Protein AF-A0A6C9EI45-F1 (afdb_monomer_lite)

Foldseek 3Di:
DDDDDDDDPDPDPPDPFDQDDPPPPDQLEPCLVVVHQDADPVRDAFEAEDEQQQDALDRDPVLLVVLLSCSRRRSHLEYEYPANNHQLVPPQLVQQFDPDPPPPDDGPVVSVVSLVVSVCSSCCSNCVSVVVSSRHYDYDYDPRNCRSNDDPVD

Sequence (154 aa):
MTETQRTPEGMSSKPRIKPADAEDGRPVSISARLGRLQFHYSGKFRVLQIADIQDGPKVSKDTITLIEASLDATRPDLVIFSGNQIAGYDPAFADSFRKRRWCDEPIAESALNHTRALVRKAIGQFTEPLAARGIPWAVTYGNHDFQCGLSNAE

Structure (mmCIF, N/CA/C/O backbone):
data_AF-A0A6C9EI45-F1
#
_entry.id   AF-A0A6C9EI45-F1
#
loop_
_atom_site.group_PDB
_atom_site.id
_atom_site.type_symbol
_atom_site.label_atom_id
_atom_site.label_alt_id
_atom_site.label_comp_id
_atom_site.label_asym_id
_atom_site.label_entity_id
_atom_site.label_seq_id
_atom_site.pdbx_PDB_ins_code
_atom_site.Cartn_x
_atom_site.Cartn_y
_atom_site.Cartn_z
_atom_site.occupancy
_atom_site.B_iso_or_equiv
_atom_site.auth_seq_id
_atom_site.auth_comp_id
_atom_site.auth_asym_id
_atom_site.auth_atom_id
_atom_site.pdbx_PDB_model_num
ATOM 1 N N . MET A 1 1 ? 5.299 46.631 26.423 1.00 37.69 1 MET A N 1
ATOM 2 C CA . MET A 1 1 ? 4.708 45.641 27.344 1.00 37.69 1 MET A CA 1
ATOM 3 C C . MET A 1 1 ? 4.103 44.543 26.497 1.00 37.69 1 MET A C 1
ATOM 5 O O . MET A 1 1 ? 3.067 44.758 25.889 1.00 37.69 1 MET A O 1
ATOM 9 N N . THR A 1 2 ? 4.819 43.436 26.347 1.00 37.25 2 THR A N 1
ATOM 10 C CA . THR A 1 2 ? 4.359 42.237 25.644 1.00 37.25 2 THR A CA 1
ATOM 11 C C . THR A 1 2 ? 3.801 41.281 26.687 1.00 37.25 2 THR A C 1
ATOM 13 O O . THR A 1 2 ? 4.526 40.810 27.559 1.00 37.25 2 THR A O 1
ATOM 16 N N . GLU A 1 3 ? 2.493 41.068 26.638 1.00 40.56 3 GLU A N 1
ATOM 17 C CA . GLU A 1 3 ? 1.776 40.168 27.530 1.00 40.56 3 GLU A CA 1
ATOM 18 C C . GLU A 1 3 ? 2.025 38.725 27.076 1.00 40.56 3 GLU A C 1
ATOM 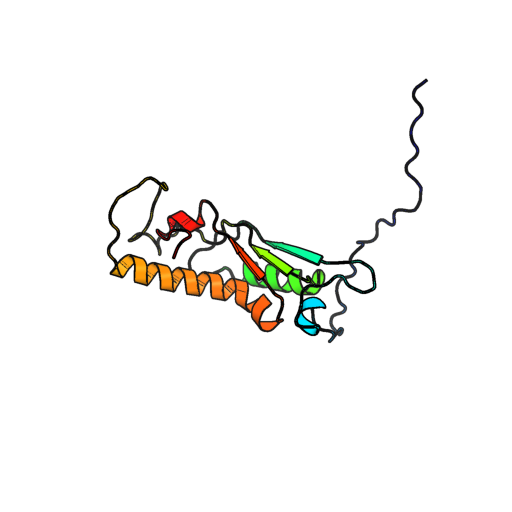20 O O . GLU A 1 3 ? 1.638 38.306 25.985 1.00 40.56 3 GLU A O 1
ATOM 25 N N . THR A 1 4 ? 2.758 37.976 27.893 1.00 44.00 4 THR A N 1
ATOM 26 C CA . THR A 1 4 ? 2.988 36.543 27.735 1.00 44.00 4 THR A CA 1
ATOM 27 C C . THR A 1 4 ? 1.665 35.811 27.938 1.00 44.00 4 THR A C 1
ATOM 29 O O . THR A 1 4 ? 1.179 35.690 29.062 1.00 44.00 4 THR A O 1
ATOM 32 N N . GLN A 1 5 ? 1.075 35.297 26.856 1.00 45.81 5 GLN A N 1
ATOM 33 C CA . GLN A 1 5 ? -0.044 34.363 26.959 1.00 45.81 5 GLN A CA 1
ATOM 34 C C . GLN A 1 5 ? 0.436 33.103 27.689 1.00 45.81 5 GLN A C 1
ATOM 36 O O . GLN A 1 5 ? 1.227 32.319 27.168 1.00 45.81 5 GLN A O 1
ATOM 41 N N . ARG A 1 6 ? -0.022 32.940 28.934 1.00 44.28 6 ARG A N 1
ATOM 42 C CA . ARG A 1 6 ? 0.155 31.718 29.718 1.00 44.28 6 ARG A CA 1
ATOM 43 C C . ARG A 1 6 ? -0.601 30.579 29.041 1.00 44.28 6 ARG A C 1
ATOM 45 O O . ARG A 1 6 ? -1.818 30.640 28.884 1.00 44.28 6 ARG A O 1
ATOM 52 N N . THR A 1 7 ? 0.122 29.524 28.690 1.00 46.53 7 THR A N 1
ATOM 53 C CA . THR A 1 7 ? -0.448 28.219 28.352 1.00 46.53 7 THR A CA 1
ATOM 54 C C . THR A 1 7 ? -1.287 27.722 29.540 1.00 46.53 7 THR A C 1
ATOM 56 O O . THR A 1 7 ? -0.783 27.761 30.664 1.00 46.53 7 THR A O 1
ATOM 59 N N . PRO A 1 8 ? -2.537 27.258 29.355 1.00 43.16 8 PRO A N 1
ATOM 60 C CA . PRO A 1 8 ? -3.328 26.736 30.463 1.00 43.16 8 PRO A CA 1
ATOM 61 C C . PRO A 1 8 ? -2.679 25.469 31.035 1.00 43.16 8 PRO A C 1
ATOM 63 O O . PRO A 1 8 ? -2.399 24.516 30.303 1.00 43.16 8 PRO A O 1
ATOM 66 N N . GLU A 1 9 ? -2.452 25.451 32.348 1.00 43.06 9 GLU A N 1
ATOM 67 C CA . GLU A 1 9 ? -2.029 24.258 33.079 1.00 43.06 9 GLU A CA 1
ATOM 68 C C . GLU A 1 9 ? -3.139 23.198 33.014 1.00 43.06 9 GLU A C 1
ATOM 70 O O . GLU A 1 9 ? -4.286 23.458 33.375 1.00 43.06 9 GLU A O 1
ATOM 75 N N . GLY A 1 10 ? -2.814 22.000 32.516 1.00 46.06 10 GLY A N 1
ATOM 76 C CA . GLY A 1 10 ? -3.770 20.886 32.437 1.00 46.06 10 GLY A CA 1
ATOM 77 C C . GLY A 1 10 ? -3.663 19.985 31.206 1.00 46.06 10 GLY A C 1
ATOM 78 O O . GLY A 1 10 ? -4.375 18.983 31.123 1.00 46.06 10 GLY A O 1
ATOM 79 N N . MET A 1 11 ? -2.770 20.265 30.252 1.00 45.97 11 MET A N 1
ATOM 80 C CA . MET A 1 11 ? -2.497 19.314 29.169 1.00 45.97 11 MET A CA 1
ATOM 81 C C . MET A 1 11 ? -1.642 18.159 29.694 1.00 45.97 11 MET A C 1
ATOM 83 O O . MET A 1 11 ? -0.418 18.225 29.734 1.00 45.97 11 MET A O 1
ATOM 87 N N . SER A 1 12 ? -2.322 17.099 30.133 1.00 48.47 12 SER A N 1
ATOM 88 C CA . SER A 1 12 ? -1.706 15.830 30.511 1.00 48.47 12 SER A CA 1
ATOM 89 C C . SER A 1 12 ? -0.707 15.382 29.439 1.00 48.47 12 SER A C 1
ATOM 91 O O . SER A 1 12 ? -1.084 15.160 28.292 1.00 48.47 12 SER A O 1
ATOM 93 N N . SER A 1 13 ? 0.554 15.202 29.837 1.00 50.53 13 SER A N 1
ATOM 94 C CA . SER A 1 13 ? 1.632 14.609 29.031 1.00 50.53 13 SER A CA 1
ATOM 95 C C . SER A 1 13 ? 1.450 13.107 28.786 1.00 50.53 13 SER A C 1
ATOM 97 O O . SER A 1 13 ? 2.320 12.455 28.210 1.00 50.53 13 SER A O 1
ATOM 99 N N . LYS A 1 14 ? 0.329 12.525 29.233 1.00 45.03 14 LYS A N 1
ATOM 100 C CA . LYS A 1 14 ? 0.014 11.127 28.963 1.00 45.03 14 LYS A CA 1
ATOM 101 C C . LYS A 1 14 ? -0.334 10.983 27.482 1.00 45.03 14 LYS A C 1
ATOM 103 O O . LYS A 1 14 ? -1.106 11.802 26.974 1.00 45.03 14 LYS A O 1
ATOM 108 N N . PRO A 1 15 ? 0.171 9.947 26.788 1.00 46.59 15 PRO A N 1
ATOM 109 C CA . PRO A 1 15 ? -0.267 9.659 25.432 1.00 46.59 15 PRO A CA 1
ATOM 110 C C . PRO A 1 15 ? -1.798 9.616 25.410 1.00 46.59 15 PRO A C 1
ATOM 112 O O . PRO A 1 15 ? -2.443 8.873 26.151 1.00 46.59 15 PRO A O 1
ATOM 115 N N . ARG A 1 16 ? -2.391 10.493 24.591 1.00 55.53 16 ARG A N 1
ATOM 116 C CA . ARG A 1 16 ? -3.850 10.698 24.506 1.00 55.53 16 ARG A CA 1
ATOM 117 C C . ARG A 1 16 ? -4.578 9.459 23.967 1.00 55.53 16 ARG A C 1
ATOM 119 O O . ARG A 1 16 ? -5.805 9.372 24.031 1.00 55.53 16 ARG A O 1
ATOM 126 N N . ILE A 1 17 ? -3.805 8.517 23.436 1.00 53.69 17 ILE A N 1
ATOM 127 C CA . ILE A 1 17 ? -4.206 7.204 22.961 1.00 53.69 17 ILE A CA 1
ATOM 128 C C . ILE A 1 17 ? -3.608 6.200 23.946 1.00 53.69 17 ILE A C 1
ATOM 130 O O . ILE A 1 17 ? -2.391 6.042 24.009 1.00 53.69 17 ILE A O 1
ATOM 134 N N . LYS A 1 18 ? -4.463 5.550 24.741 1.00 53.31 18 LYS A N 1
ATOM 135 C CA . LYS A 1 18 ? -4.061 4.317 25.415 1.00 53.31 18 LYS A CA 1
ATOM 136 C C . LYS A 1 18 ? -4.025 3.215 24.351 1.00 53.31 18 LYS A C 1
ATOM 138 O O . LYS A 1 18 ? -5.016 3.112 23.620 1.00 53.31 18 LYS A O 1
ATOM 143 N N . PRO A 1 19 ? -2.939 2.431 24.257 1.00 54.22 19 PRO A N 1
ATOM 144 C CA . PRO A 1 19 ? -2.947 1.195 23.484 1.00 54.22 19 PRO A CA 1
ATOM 145 C C . PRO A 1 19 ? -4.132 0.329 23.919 1.00 54.22 19 PRO A C 1
ATOM 147 O O . PRO A 1 19 ? -4.566 0.413 25.072 1.00 54.22 19 PRO A O 1
ATOM 150 N N . ALA A 1 20 ? -4.678 -0.469 23.005 1.00 56.91 20 ALA A N 1
ATOM 151 C CA . ALA A 1 20 ? -5.619 -1.506 23.401 1.00 56.91 20 ALA A CA 1
ATOM 152 C C . ALA A 1 20 ? -4.921 -2.463 24.382 1.00 56.91 20 ALA A C 1
ATOM 154 O O . ALA A 1 20 ? -3.773 -2.843 24.149 1.00 56.91 20 ALA A O 1
ATOM 155 N N . ASP A 1 21 ? -5.595 -2.835 25.471 1.00 59.25 21 ASP A N 1
ATOM 156 C CA . ASP A 1 21 ? -5.116 -3.927 26.318 1.00 59.25 21 ASP A CA 1
ATOM 157 C C . ASP A 1 21 ? -5.131 -5.220 25.488 1.00 59.25 21 ASP A C 1
ATOM 159 O O . ASP A 1 21 ? -6.040 -5.425 24.684 1.00 59.25 21 ASP A O 1
ATOM 163 N N . ALA A 1 22 ? -4.142 -6.099 25.673 1.00 56.19 22 ALA A N 1
ATOM 164 C CA . ALA A 1 22 ? -4.004 -7.332 24.885 1.00 56.19 22 ALA A CA 1
ATOM 165 C C . ALA A 1 22 ? -5.224 -8.277 24.988 1.00 56.19 22 ALA A C 1
ATOM 167 O O . ALA A 1 22 ? -5.414 -9.133 24.129 1.00 56.19 22 ALA A O 1
ATOM 168 N N . GLU A 1 23 ? -6.067 -8.100 26.010 1.00 57.09 23 GLU A N 1
ATOM 169 C CA . GLU A 1 23 ? -7.316 -8.848 26.218 1.00 57.09 23 GLU A CA 1
ATOM 170 C C . GLU A 1 23 ? -8.570 -8.140 25.664 1.00 57.09 23 GLU A C 1
ATOM 172 O O . GLU A 1 23 ? -9.693 -8.626 25.813 1.00 57.09 23 GLU A O 1
ATOM 177 N N . ASP A 1 24 ? -8.424 -6.980 25.018 1.00 64.44 24 ASP A N 1
ATOM 178 C CA . ASP A 1 24 ? -9.548 -6.226 24.470 1.00 64.44 24 ASP A CA 1
ATOM 179 C C . ASP A 1 24 ? -10.042 -6.825 23.143 1.00 64.44 24 ASP A C 1
ATOM 181 O O . ASP A 1 24 ? -9.678 -6.383 22.055 1.00 64.44 24 ASP A O 1
ATOM 185 N N . GLY A 1 25 ? -10.944 -7.805 23.238 1.00 61.16 25 GLY A N 1
ATOM 186 C CA . GLY A 1 25 ? -11.576 -8.467 22.090 1.00 61.16 25 GLY A CA 1
ATOM 187 C C . GLY A 1 25 ? -12.555 -7.605 21.278 1.00 61.16 25 GLY A C 1
ATOM 188 O O . GLY A 1 25 ? -13.233 -8.117 20.386 1.00 61.16 25 GLY A O 1
ATOM 189 N N . ARG A 1 26 ? -12.697 -6.301 21.567 1.00 66.44 26 ARG A N 1
ATOM 190 C CA . ARG A 1 26 ? -13.530 -5.414 20.739 1.00 66.44 26 ARG A CA 1
ATOM 191 C C . ARG A 1 26 ? -12.863 -5.227 19.371 1.00 66.44 26 ARG A C 1
ATOM 193 O O . ARG A 1 26 ? -11.656 -5.004 19.329 1.00 66.44 26 ARG A O 1
ATOM 200 N N . PRO A 1 27 ? -13.623 -5.181 18.263 1.00 64.94 27 PRO A N 1
ATOM 201 C CA . PRO A 1 27 ? -13.057 -4.994 16.929 1.00 64.94 27 PRO A CA 1
ATOM 202 C C . PRO A 1 27 ? -12.189 -3.738 16.849 1.00 64.94 27 PRO A C 1
ATOM 204 O O . PRO A 1 27 ? -12.532 -2.684 17.401 1.00 64.94 27 PRO A O 1
ATOM 207 N N . VAL A 1 28 ? -11.053 -3.864 16.162 1.00 70.81 28 VAL A N 1
ATOM 208 C CA . VAL A 1 28 ? -10.013 -2.828 16.060 1.00 70.81 28 VAL A CA 1
ATOM 209 C C . VAL A 1 28 ? -10.584 -1.517 15.506 1.00 70.81 28 VAL A C 1
ATOM 211 O O . VAL A 1 28 ? -10.158 -0.448 15.924 1.00 70.81 28 VAL A O 1
ATOM 214 N N . SER A 1 29 ? -11.633 -1.580 14.682 1.00 81.19 29 SER A N 1
ATOM 215 C CA . SER A 1 29 ? -12.310 -0.420 14.099 1.00 81.19 29 SER A CA 1
ATOM 216 C C . SER A 1 29 ? -13.805 -0.378 14.433 1.00 81.19 29 SER A C 1
ATOM 218 O O . SER A 1 29 ? -14.536 -1.359 14.269 1.00 81.19 29 SER A O 1
ATOM 220 N N . ILE A 1 30 ? -14.288 0.788 14.878 1.00 85.06 30 ILE A N 1
ATOM 221 C CA . ILE A 1 30 ? -15.724 1.025 15.092 1.00 85.06 30 ILE A CA 1
ATOM 222 C C . ILE A 1 30 ? -16.454 1.073 13.752 1.00 85.06 30 ILE A C 1
ATOM 224 O O . ILE A 1 30 ? -17.538 0.501 13.635 1.00 85.06 30 ILE A O 1
ATOM 228 N N . SER A 1 31 ? -15.853 1.710 12.747 1.00 87.81 31 SER A N 1
ATOM 229 C CA . SER A 1 31 ? -16.411 1.754 11.396 1.00 87.81 31 SER A CA 1
ATOM 230 C C . SER A 1 31 ? -16.507 0.360 10.769 1.00 87.81 31 SER A C 1
ATOM 232 O O . SER A 1 31 ? -17.550 0.036 10.204 1.00 87.81 31 SER A O 1
ATOM 234 N N . ALA A 1 32 ? -15.500 -0.503 10.970 1.00 85.44 32 ALA A N 1
ATOM 235 C CA . ALA A 1 32 ? -15.566 -1.912 10.565 1.00 85.44 32 ALA A CA 1
ATOM 236 C C . ALA A 1 32 ? -16.726 -2.652 11.242 1.00 85.44 32 ALA A C 1
ATOM 238 O O . ALA A 1 32 ? -17.552 -3.264 10.570 1.00 85.44 32 ALA A O 1
ATOM 239 N N . ARG A 1 33 ? -16.850 -2.531 12.574 1.00 85.94 33 ARG A N 1
ATOM 240 C CA . ARG A 1 33 ? -17.937 -3.168 13.340 1.00 85.94 33 ARG A CA 1
ATOM 241 C C . ARG A 1 33 ? -19.326 -2.762 12.848 1.00 85.94 33 ARG A C 1
ATOM 243 O O . ARG A 1 33 ? -20.258 -3.552 12.929 1.00 85.94 33 ARG A O 1
ATOM 250 N N . LEU A 1 34 ? -19.480 -1.512 12.421 1.00 87.31 34 LEU A N 1
ATOM 251 C CA . LEU A 1 34 ? -20.765 -0.947 12.017 1.00 87.31 34 LEU A CA 1
ATOM 252 C C . LEU A 1 34 ? -21.006 -1.015 10.502 1.00 87.31 34 LEU A C 1
ATOM 254 O O . LEU A 1 34 ? -22.063 -0.579 10.053 1.00 87.31 34 LEU A O 1
ATOM 258 N N . GLY A 1 35 ? -20.042 -1.516 9.722 1.00 87.94 35 GLY A N 1
ATOM 259 C CA . GLY A 1 35 ? -20.135 -1.623 8.263 1.00 87.94 35 GLY A CA 1
ATOM 260 C C . GLY A 1 35 ? -20.252 -0.281 7.530 1.00 87.94 35 GLY A C 1
ATOM 261 O O . GLY A 1 35 ? -20.691 -0.251 6.384 1.00 87.94 35 GLY A O 1
ATOM 262 N N . ARG A 1 36 ? -19.915 0.842 8.181 1.00 91.94 36 ARG A N 1
ATOM 263 C CA . ARG A 1 36 ? -19.980 2.188 7.587 1.00 91.94 36 ARG A CA 1
ATOM 264 C C . ARG A 1 36 ? -19.031 3.158 8.284 1.00 91.94 36 ARG A C 1
ATOM 266 O O . ARG A 1 36 ? -18.873 3.103 9.507 1.00 91.94 36 ARG A O 1
ATOM 273 N N . LEU A 1 37 ? -18.481 4.096 7.515 1.00 94.38 37 LEU A N 1
ATOM 274 C CA . LEU A 1 37 ? -17.684 5.204 8.041 1.00 94.38 37 LEU A CA 1
ATOM 275 C C . LEU A 1 37 ? -18.583 6.177 8.810 1.00 94.38 37 LEU A C 1
ATOM 277 O O . LEU A 1 37 ? -19.554 6.697 8.260 1.00 94.38 37 LEU A O 1
ATOM 281 N N . GLN A 1 38 ? -18.273 6.419 10.082 1.00 90.38 38 GLN A N 1
ATOM 282 C CA . GLN A 1 38 ? -18.997 7.389 10.905 1.00 90.38 38 GLN A CA 1
ATOM 283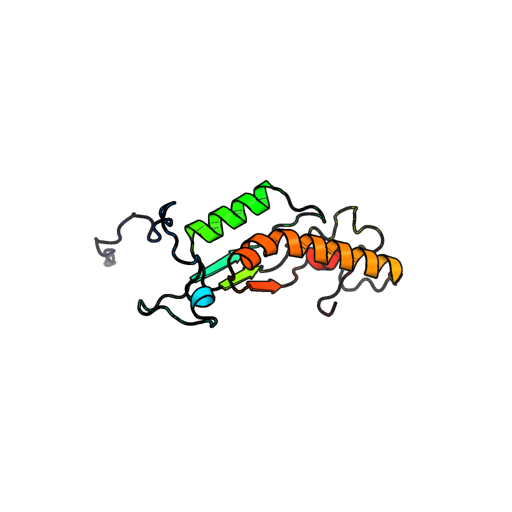 C C . GLN A 1 38 ? -18.163 7.843 12.102 1.00 90.38 38 GLN A C 1
ATOM 285 O O . GLN A 1 38 ? -17.336 7.092 12.618 1.00 90.38 38 GLN A O 1
ATOM 290 N N . PHE A 1 39 ? -18.447 9.044 12.601 1.00 92.75 39 PHE A N 1
ATOM 291 C CA . PHE A 1 39 ? -17.927 9.476 13.892 1.00 92.75 39 PHE A CA 1
ATOM 292 C C . PHE A 1 39 ? -18.465 8.589 15.018 1.00 92.75 39 PHE A C 1
ATOM 294 O O . PHE A 1 39 ? -19.626 8.176 15.025 1.00 92.75 39 PHE A O 1
ATOM 301 N N . HIS A 1 40 ? -17.618 8.315 16.004 1.00 88.56 40 HIS A N 1
ATOM 302 C CA . HIS A 1 40 ? -18.019 7.644 17.236 1.00 88.56 40 HIS A CA 1
ATOM 303 C C . HIS A 1 40 ? -18.971 8.557 18.017 1.00 88.56 40 HIS A C 1
ATOM 305 O O . HIS A 1 40 ? -18.911 9.776 17.877 1.00 88.56 40 HIS A O 1
ATOM 311 N N . TYR A 1 41 ? -19.748 8.011 18.958 1.00 82.81 41 TYR A N 1
ATOM 312 C CA . TYR A 1 41 ? -20.550 8.832 19.886 1.00 82.81 41 TYR A CA 1
ATOM 313 C C . TYR A 1 41 ? -19.715 9.837 20.700 1.00 82.81 41 TYR A C 1
ATOM 315 O O . TYR A 1 41 ? -20.241 10.829 21.187 1.00 82.81 41 TYR A O 1
ATOM 323 N N . SER A 1 42 ? -18.404 9.603 20.820 1.00 86.25 42 SER A N 1
ATOM 324 C CA . SER A 1 42 ? -17.458 10.545 21.431 1.00 86.25 42 SER A CA 1
ATOM 325 C C . SER A 1 42 ? -17.046 11.718 20.526 1.00 86.25 42 SER A C 1
ATOM 327 O O . SER A 1 42 ? -16.234 12.539 20.944 1.00 86.25 42 SER A O 1
ATOM 329 N N . GLY A 1 43 ? -17.535 11.778 19.282 1.00 89.75 43 GLY A N 1
ATOM 330 C CA . GLY A 1 43 ? -17.160 12.779 18.278 1.00 89.75 43 GLY A CA 1
ATOM 331 C C . GLY A 1 43 ? -15.825 12.513 17.573 1.00 89.75 43 GLY A C 1
ATOM 332 O O . GLY A 1 43 ? -15.337 13.369 16.842 1.00 89.75 43 GLY A O 1
ATOM 333 N N . LYS A 1 44 ? -15.203 11.347 17.786 1.00 90.06 44 LYS A N 1
ATOM 334 C CA . LYS A 1 44 ? -13.912 10.985 17.177 1.00 90.06 44 LYS A CA 1
ATOM 335 C C . LYS A 1 44 ? -14.095 10.184 15.891 1.00 90.06 44 LYS A C 1
ATOM 337 O O . LYS A 1 44 ? -15.014 9.380 15.791 1.00 90.06 44 LYS A O 1
ATOM 342 N N . PHE A 1 45 ? -13.170 10.369 14.960 1.00 93.81 45 PHE A N 1
ATOM 343 C CA . PHE A 1 45 ? -12.950 9.516 13.795 1.00 93.81 45 PHE A CA 1
ATOM 344 C C . PHE A 1 45 ? -11.438 9.403 13.603 1.00 93.81 45 PHE A C 1
ATOM 346 O O . PHE A 1 45 ? -10.747 10.424 13.629 1.00 93.81 45 PHE A O 1
ATOM 353 N N . ARG A 1 46 ? -10.904 8.185 13.507 1.00 95.50 46 ARG A N 1
ATOM 354 C CA . ARG A 1 46 ? -9.453 7.960 13.460 1.00 95.50 46 ARG A CA 1
ATOM 355 C C . ARG A 1 46 ? -9.002 7.568 12.062 1.00 95.50 46 ARG A C 1
ATOM 357 O O . ARG A 1 46 ? -9.466 6.570 11.526 1.00 95.50 46 ARG A O 1
ATOM 364 N N . VAL A 1 47 ? -8.039 8.306 11.523 1.00 97.00 47 VAL A N 1
ATOM 365 C CA . VAL A 1 47 ? -7.351 7.952 10.279 1.00 97.00 47 VAL A CA 1
ATOM 366 C C . VAL A 1 47 ? -5.922 7.554 10.616 1.00 97.00 47 VAL A C 1
ATOM 368 O O . VAL A 1 47 ? -5.225 8.310 11.292 1.00 97.00 47 VAL A O 1
ATOM 371 N N . LEU A 1 48 ? -5.496 6.379 10.155 1.00 97.81 48 LEU A N 1
ATOM 372 C CA . LEU A 1 48 ? -4.087 5.992 10.136 1.00 97.81 48 LEU A CA 1
ATOM 373 C C . LEU A 1 48 ? -3.560 6.187 8.715 1.00 97.81 48 LEU A C 1
ATOM 375 O O . LEU A 1 48 ? -4.136 5.662 7.767 1.00 97.81 48 LEU A O 1
ATOM 379 N N . GLN A 1 49 ? -2.475 6.937 8.563 1.00 98.00 49 GLN A N 1
ATOM 380 C CA . GLN A 1 49 ? -1.806 7.105 7.278 1.00 98.00 49 GLN A CA 1
ATOM 381 C C . GLN A 1 49 ? -0.511 6.297 7.263 1.00 98.00 49 GLN A C 1
ATOM 383 O O . GLN A 1 49 ? 0.267 6.364 8.214 1.00 98.00 49 GLN A O 1
ATOM 388 N N . ILE A 1 50 ? -0.288 5.558 6.179 1.00 97.88 50 ILE A N 1
ATOM 389 C CA . ILE A 1 50 ? 0.940 4.809 5.908 1.00 97.88 50 ILE A CA 1
ATOM 390 C C . ILE A 1 50 ? 1.518 5.350 4.598 1.00 97.88 50 ILE A C 1
ATOM 392 O O . ILE A 1 50 ? 0.801 5.545 3.618 1.00 97.88 50 ILE A O 1
ATOM 396 N N . ALA A 1 51 ? 2.810 5.643 4.576 1.00 95.19 51 ALA A N 1
ATOM 397 C CA . ALA A 1 51 ? 3.483 6.249 3.435 1.00 95.19 51 ALA A CA 1
ATOM 398 C C . ALA A 1 51 ? 4.814 5.542 3.198 1.00 95.19 51 ALA A C 1
ATOM 400 O O . ALA A 1 51 ? 5.414 5.055 4.154 1.00 95.19 51 ALA A O 1
ATOM 401 N N . ASP A 1 52 ? 5.254 5.520 1.941 1.00 96.44 52 ASP A N 1
ATOM 402 C CA . ASP A 1 52 ? 6.632 5.186 1.585 1.00 96.44 52 ASP A CA 1
ATOM 403 C C . ASP A 1 52 ? 7.125 3.825 2.120 1.00 96.44 52 ASP A C 1
ATOM 405 O O . ASP A 1 52 ? 8.259 3.725 2.582 1.00 96.44 52 ASP A O 1
ATOM 409 N N . ILE A 1 53 ? 6.300 2.766 2.035 1.00 97.00 53 ILE A N 1
ATOM 410 C CA . ILE A 1 53 ? 6.769 1.391 2.307 1.00 97.00 53 ILE A CA 1
ATOM 411 C C . ILE A 1 53 ? 7.966 1.054 1.404 1.00 97.00 53 ILE A C 1
ATOM 413 O O . ILE A 1 53 ? 8.932 0.469 1.881 1.00 97.00 53 ILE A O 1
ATOM 417 N N . GLN A 1 54 ? 7.904 1.450 0.124 1.00 95.69 54 GLN A N 1
ATOM 418 C CA . GLN A 1 54 ? 8.946 1.256 -0.893 1.00 95.69 54 GLN A CA 1
ATOM 419 C C . GLN A 1 54 ? 9.610 -0.135 -0.861 1.00 95.69 54 GLN A C 1
ATOM 421 O O . GLN A 1 54 ? 10.820 -0.261 -1.045 1.00 95.69 54 GLN A O 1
ATOM 426 N N . ASP A 1 55 ? 8.817 -1.189 -0.665 1.00 96.75 55 ASP A N 1
ATOM 427 C CA . ASP A 1 55 ? 9.299 -2.569 -0.745 1.00 96.75 55 ASP A CA 1
ATOM 428 C C . ASP A 1 55 ? 9.141 -3.107 -2.178 1.00 96.75 55 ASP A C 1
ATOM 430 O O . ASP A 1 55 ? 8.273 -2.676 -2.948 1.00 96.75 55 ASP A O 1
ATOM 434 N N . GLY A 1 56 ? 9.982 -4.077 -2.546 1.00 94.00 56 GLY A N 1
ATOM 435 C CA . GLY A 1 56 ? 9.802 -4.867 -3.765 1.00 94.00 56 GLY A CA 1
ATOM 436 C C . GLY A 1 56 ? 8.604 -5.831 -3.662 1.00 94.00 56 GLY A C 1
ATOM 437 O O . GLY A 1 56 ? 7.847 -5.810 -2.689 1.00 94.00 56 GLY A O 1
ATOM 438 N N . PRO A 1 57 ? 8.424 -6.765 -4.617 1.00 95.50 57 PRO A N 1
ATOM 439 C CA . PRO A 1 57 ? 7.276 -7.683 -4.610 1.00 95.50 57 PRO A CA 1
ATOM 440 C C . PRO A 1 57 ? 7.137 -8.567 -3.361 1.00 95.50 57 PRO A C 1
ATOM 442 O O . PRO A 1 57 ? 6.075 -9.149 -3.119 1.00 95.50 57 PRO A O 1
ATOM 445 N N . LYS A 1 58 ? 8.211 -8.720 -2.584 1.00 97.00 58 LYS A N 1
ATOM 446 C CA . LYS A 1 58 ? 8.214 -9.389 -1.285 1.00 97.00 58 LYS A CA 1
ATOM 447 C C . LYS A 1 58 ? 8.356 -8.326 -0.198 1.00 97.00 58 LYS A C 1
ATOM 449 O O . LYS A 1 58 ? 9.465 -7.869 0.056 1.00 97.00 58 LYS A O 1
ATOM 454 N N . VAL A 1 59 ? 7.238 -7.987 0.439 1.00 97.94 59 VAL A N 1
ATOM 455 C CA . VAL A 1 59 ? 7.191 -6.989 1.516 1.00 97.94 59 VAL A CA 1
ATOM 456 C C . VAL A 1 59 ? 7.970 -7.506 2.726 1.00 97.94 59 VAL A C 1
ATOM 458 O O . VAL A 1 59 ? 7.911 -8.698 3.056 1.00 97.94 59 VAL A O 1
ATOM 461 N N . SER A 1 60 ? 8.729 -6.627 3.378 1.00 97.94 60 SER A N 1
ATOM 462 C CA . SER A 1 60 ? 9.498 -6.978 4.569 1.00 97.94 60 SER A CA 1
ATOM 463 C C . SER A 1 60 ? 8.575 -7.414 5.709 1.00 97.94 60 SER A C 1
ATOM 465 O O . SER A 1 60 ? 7.529 -6.816 5.963 1.00 97.94 60 SER A O 1
ATOM 467 N N . LYS A 1 61 ? 8.980 -8.448 6.455 1.00 98.12 61 LYS A N 1
ATOM 468 C CA . LYS A 1 61 ? 8.234 -8.902 7.641 1.00 98.12 61 LYS A CA 1
ATOM 469 C C . LYS A 1 61 ? 8.167 -7.824 8.721 1.00 98.12 61 LYS A C 1
ATOM 471 O O . LYS A 1 61 ? 7.169 -7.752 9.435 1.00 98.12 61 LYS A O 1
ATOM 476 N N . ASP A 1 62 ? 9.192 -6.983 8.813 1.00 98.06 62 ASP A N 1
ATOM 477 C CA . ASP A 1 62 ? 9.241 -5.893 9.786 1.00 98.06 62 ASP A CA 1
ATOM 478 C C . ASP A 1 62 ? 8.228 -4.801 9.423 1.00 98.06 62 ASP A C 1
ATOM 480 O O . ASP A 1 62 ? 7.528 -4.304 10.303 1.00 98.06 62 ASP A O 1
ATOM 484 N N . THR A 1 63 ? 8.062 -4.508 8.124 1.00 97.88 63 THR A N 1
ATOM 485 C CA . THR A 1 63 ? 6.999 -3.627 7.612 1.00 97.88 63 THR A CA 1
ATOM 486 C C . THR A 1 63 ? 5.626 -4.151 8.029 1.00 97.88 63 THR A C 1
ATOM 488 O O . THR A 1 63 ? 4.836 -3.412 8.613 1.00 97.88 63 THR A O 1
ATOM 491 N N . ILE A 1 64 ? 5.346 -5.437 7.789 1.00 98.38 64 ILE A N 1
ATOM 492 C CA . ILE A 1 64 ? 4.068 -6.054 8.178 1.00 98.3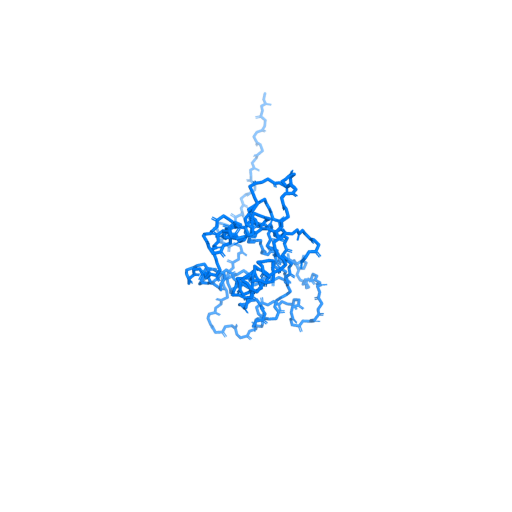8 64 ILE A CA 1
ATOM 493 C C . ILE A 1 64 ? 3.855 -5.977 9.694 1.00 98.38 64 ILE A C 1
ATOM 495 O O . ILE A 1 64 ? 2.794 -5.545 10.141 1.00 98.38 64 ILE A O 1
ATOM 499 N N . THR A 1 65 ? 4.879 -6.315 10.479 1.00 98.25 65 THR A N 1
ATOM 500 C CA . THR A 1 65 ? 4.825 -6.272 11.950 1.00 98.25 65 THR A CA 1
ATOM 501 C C . THR A 1 65 ? 4.525 -4.858 12.457 1.00 98.25 65 THR A C 1
ATOM 503 O O . THR A 1 65 ? 3.710 -4.675 13.362 1.00 98.25 65 THR A O 1
ATOM 506 N N . LEU A 1 66 ? 5.136 -3.833 11.853 1.00 97.94 66 LEU A N 1
ATOM 507 C CA . LEU A 1 66 ? 4.877 -2.435 12.194 1.00 97.94 66 LEU A CA 1
ATOM 508 C C . LEU A 1 66 ? 3.447 -2.011 11.839 1.00 97.94 66 LEU A C 1
ATOM 510 O O . LEU A 1 66 ? 2.815 -1.293 12.620 1.00 97.94 66 LEU A O 1
ATOM 514 N N . ILE A 1 67 ? 2.928 -2.449 10.689 1.00 98.00 67 ILE A N 1
ATOM 515 C CA . ILE A 1 67 ? 1.542 -2.185 10.285 1.00 98.00 67 ILE A CA 1
ATOM 516 C C . ILE A 1 67 ? 0.589 -2.804 11.307 1.00 98.00 67 ILE A C 1
ATOM 518 O O . ILE A 1 67 ? -0.254 -2.092 11.845 1.00 98.00 67 ILE A O 1
ATOM 522 N N . GLU A 1 68 ? 0.752 -4.085 11.637 1.00 97.31 68 GLU A N 1
ATOM 523 C CA . GLU A 1 68 ? -0.080 -4.783 12.623 1.00 97.31 68 GLU A CA 1
ATOM 524 C C . GLU A 1 68 ? -0.083 -4.078 13.980 1.00 97.31 68 GLU A C 1
ATOM 526 O O . GLU A 1 68 ? -1.149 -3.710 14.482 1.00 97.31 68 GLU A O 1
ATOM 531 N N . ALA A 1 69 ? 1.103 -3.786 14.521 1.00 96.19 69 ALA A N 1
ATOM 532 C CA . ALA A 1 69 ? 1.235 -3.079 15.789 1.00 96.19 69 ALA A CA 1
ATOM 533 C C . ALA A 1 69 ? 0.578 -1.687 15.748 1.00 96.19 69 ALA A C 1
ATOM 535 O O . ALA A 1 69 ? -0.054 -1.262 16.717 1.00 96.19 69 ALA A O 1
ATOM 536 N N . SER A 1 70 ? 0.682 -0.979 14.619 1.00 96.56 70 SER A N 1
ATOM 537 C CA . SER A 1 70 ? 0.053 0.333 14.434 1.00 96.56 70 SER A CA 1
ATOM 538 C C . SER A 1 70 ? -1.471 0.240 14.394 1.00 96.56 70 SER A C 1
ATOM 540 O O . SER A 1 70 ? -2.150 1.080 14.990 1.00 96.56 70 SER A O 1
ATOM 542 N N . LEU A 1 71 ? -2.031 -0.772 13.728 1.00 95.31 71 LEU A N 1
ATOM 543 C CA . LEU A 1 71 ? -3.477 -1.003 13.690 1.00 95.31 71 LEU A CA 1
ATOM 544 C C . LEU A 1 71 ? -4.017 -1.272 15.096 1.00 95.31 71 LEU A C 1
ATOM 546 O O . LEU A 1 71 ? -4.983 -0.627 15.515 1.00 95.31 71 LEU A O 1
ATOM 550 N N . ASP A 1 72 ? -3.355 -2.155 15.841 1.00 91.69 72 ASP A N 1
ATOM 551 C CA . ASP A 1 72 ? -3.790 -2.566 17.176 1.00 91.69 72 ASP A CA 1
ATOM 552 C C . ASP A 1 72 ? -3.658 -1.413 18.191 1.00 91.69 72 ASP A C 1
ATOM 554 O O . ASP A 1 72 ? -4.562 -1.171 18.998 1.00 91.69 72 ASP A O 1
ATOM 558 N N . ALA A 1 73 ? -2.587 -0.618 18.095 1.00 90.50 73 ALA A N 1
ATOM 559 C CA . ALA A 1 73 ? -2.369 0.536 18.965 1.00 90.50 73 ALA A CA 1
ATOM 560 C C . ALA A 1 73 ? -3.319 1.711 18.671 1.00 90.50 73 ALA A C 1
ATOM 562 O O . ALA A 1 73 ? -3.768 2.394 19.595 1.00 90.50 73 ALA A O 1
ATOM 563 N N . THR A 1 74 ? -3.613 1.985 17.394 1.00 92.50 74 THR A N 1
ATOM 564 C CA . THR A 1 74 ? -4.343 3.203 16.992 1.00 92.50 74 THR A CA 1
ATOM 565 C C . THR A 1 74 ? -5.841 2.997 16.825 1.00 92.50 74 THR A C 1
ATOM 567 O O . THR A 1 74 ? -6.603 3.955 16.998 1.00 92.50 74 THR A O 1
ATOM 570 N N . ARG A 1 75 ? -6.281 1.764 16.540 1.00 91.62 75 ARG A N 1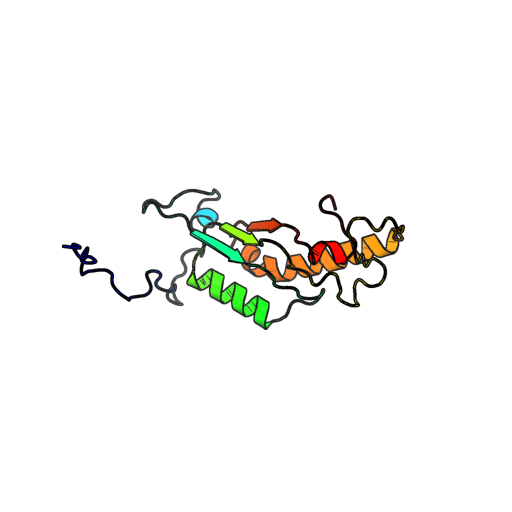
ATOM 571 C CA . ARG A 1 75 ? -7.690 1.409 16.329 1.00 91.62 75 ARG A CA 1
ATOM 572 C C . ARG A 1 75 ? -8.387 2.328 15.311 1.00 91.62 75 ARG A C 1
ATOM 574 O O . ARG A 1 75 ? -9.313 3.062 15.696 1.00 91.62 75 ARG A O 1
ATOM 581 N N . PRO A 1 76 ? -7.900 2.372 14.054 1.00 95.88 76 PRO A N 1
ATOM 582 C CA . PRO A 1 76 ? -8.341 3.350 13.070 1.00 95.88 76 PRO A CA 1
ATOM 583 C C . PRO A 1 76 ? -9.721 3.015 12.497 1.00 95.88 76 PRO A C 1
ATOM 585 O O . PRO A 1 76 ? -10.111 1.858 12.372 1.00 95.88 76 PRO A O 1
ATOM 588 N N . ASP A 1 77 ? -10.460 4.046 12.105 1.00 95.94 77 ASP A N 1
ATOM 589 C CA . ASP A 1 77 ? -11.700 3.922 11.340 1.00 95.94 77 ASP A CA 1
ATOM 590 C C . ASP A 1 77 ? -11.446 3.793 9.838 1.00 95.94 77 ASP A C 1
ATOM 592 O O . ASP A 1 77 ? -12.271 3.209 9.144 1.00 95.94 77 ASP A O 1
ATOM 596 N N . LEU A 1 78 ? -10.317 4.320 9.358 1.00 96.88 78 LEU A N 1
ATOM 597 C CA . LEU A 1 78 ? -9.883 4.289 7.965 1.00 96.88 78 LEU A CA 1
ATOM 598 C C . LEU A 1 78 ? -8.353 4.285 7.905 1.00 96.88 78 LEU A C 1
ATOM 600 O O . LEU A 1 78 ? -7.705 5.027 8.650 1.00 96.88 78 LEU A O 1
ATOM 604 N N . VAL A 1 79 ? -7.782 3.490 7.002 1.00 98.06 79 VAL A N 1
ATOM 605 C CA . VAL A 1 79 ? -6.347 3.540 6.690 1.00 98.06 79 VAL A CA 1
ATOM 606 C C . VAL A 1 79 ? -6.129 4.106 5.293 1.00 98.06 79 VAL A C 1
ATOM 608 O O . VAL A 1 79 ? -6.801 3.704 4.346 1.00 98.06 79 VAL A O 1
ATOM 611 N N . ILE A 1 80 ? -5.183 5.029 5.150 1.00 98.19 80 ILE A N 1
ATOM 612 C CA . ILE A 1 80 ? -4.820 5.628 3.863 1.00 98.19 80 ILE A CA 1
ATOM 613 C C . ILE A 1 80 ? -3.354 5.338 3.566 1.00 98.19 80 ILE A C 1
ATOM 615 O O . ILE A 1 80 ? -2.476 5.766 4.314 1.00 98.19 80 ILE A O 1
ATOM 619 N N . PHE A 1 81 ? -3.091 4.666 2.448 1.00 97.94 81 PHE A N 1
ATOM 620 C CA . PHE A 1 81 ? -1.750 4.548 1.889 1.00 97.94 81 PHE A CA 1
ATOM 621 C C . PHE A 1 81 ? -1.526 5.683 0.893 1.00 97.94 81 PHE A C 1
ATOM 623 O O . PHE A 1 81 ? -2.119 5.682 -0.185 1.00 97.94 81 PHE A O 1
ATOM 630 N N . SER A 1 82 ? -0.693 6.662 1.249 1.00 95.94 82 SER A N 1
ATOM 631 C CA . SER A 1 82 ? -0.572 7.926 0.503 1.00 95.94 82 SER A CA 1
ATOM 632 C C . SER A 1 82 ? 0.373 7.884 -0.708 1.00 95.94 82 SER A C 1
ATOM 634 O O . SER A 1 82 ? 0.690 8.930 -1.268 1.00 95.94 82 SER A O 1
ATOM 636 N N . GLY A 1 83 ? 0.814 6.696 -1.129 1.00 94.94 83 GLY A N 1
ATOM 637 C CA . GLY A 1 83 ? 1.750 6.502 -2.246 1.00 94.94 83 GLY A CA 1
ATOM 638 C C . GLY A 1 83 ? 3.157 6.078 -1.837 1.00 94.94 83 GLY A C 1
ATOM 639 O O . GLY A 1 83 ? 3.485 6.031 -0.653 1.00 94.94 83 GLY A O 1
ATOM 640 N N . ASN A 1 84 ? 3.950 5.723 -2.846 1.00 95.88 84 ASN A N 1
ATOM 641 C CA . ASN A 1 84 ? 5.281 5.121 -2.773 1.00 95.88 84 ASN A CA 1
ATOM 642 C C . ASN A 1 84 ? 5.318 3.825 -1.952 1.00 95.88 84 ASN A C 1
ATOM 644 O O . ASN A 1 84 ? 6.244 3.581 -1.187 1.00 95.88 84 ASN A O 1
ATOM 648 N N . GLN A 1 85 ? 4.303 2.976 -2.082 1.00 96.38 85 GLN A N 1
ATOM 649 C CA . GLN A 1 85 ? 4.275 1.709 -1.349 1.00 96.38 85 GLN A CA 1
ATOM 650 C C . GLN A 1 85 ? 5.178 0.655 -2.000 1.00 96.38 85 GLN A C 1
ATOM 652 O O . GLN A 1 85 ? 5.723 -0.207 -1.317 1.00 96.38 85 GLN A O 1
ATOM 657 N N . ILE A 1 86 ? 5.359 0.750 -3.316 1.00 95.81 86 ILE A N 1
ATOM 658 C CA . ILE A 1 86 ? 6.124 -0.176 -4.142 1.00 95.81 86 ILE A CA 1
ATOM 659 C C . ILE A 1 86 ? 7.423 0.504 -4.573 1.00 95.81 86 ILE A C 1
ATOM 661 O O . ILE A 1 86 ? 7.412 1.600 -5.143 1.00 95.81 86 ILE A O 1
ATOM 665 N N . ALA A 1 87 ? 8.550 -0.177 -4.374 1.00 97.19 87 ALA A N 1
ATOM 666 C CA . ALA A 1 87 ? 9.797 0.163 -5.047 1.00 97.19 87 ALA A CA 1
ATOM 667 C C . ALA A 1 87 ? 9.688 -0.225 -6.526 1.00 97.19 87 ALA A C 1
ATOM 669 O O . ALA A 1 87 ? 10.149 -1.283 -6.943 1.00 97.19 87 ALA A O 1
ATOM 670 N N . GLY A 1 88 ? 9.074 0.626 -7.352 1.00 96.75 88 GLY A N 1
ATOM 671 C CA . GLY A 1 88 ? 8.901 0.338 -8.779 1.00 96.75 88 GLY A CA 1
ATOM 672 C C . GLY A 1 88 ? 10.215 0.223 -9.563 1.00 96.75 88 GLY A C 1
ATOM 673 O O . GLY A 1 88 ? 10.207 -0.220 -10.702 1.00 96.75 88 GLY A O 1
ATOM 674 N N . TYR A 1 89 ? 11.342 0.597 -8.956 1.00 96.38 89 TYR A N 1
ATOM 675 C CA . TYR A 1 89 ? 12.699 0.405 -9.473 1.00 96.38 89 TYR A CA 1
ATOM 676 C C . TYR A 1 89 ? 13.355 -0.918 -9.030 1.00 96.38 89 TYR A C 1
ATOM 678 O O . TYR A 1 89 ? 14.533 -1.131 -9.316 1.00 96.38 89 TYR A O 1
ATOM 686 N N . ASP A 1 90 ? 12.640 -1.784 -8.307 1.00 98.00 90 ASP A N 1
ATOM 687 C CA . ASP A 1 90 ? 13.127 -3.110 -7.923 1.00 98.00 90 ASP A CA 1
ATOM 688 C C . ASP A 1 90 ? 13.442 -3.962 -9.175 1.00 98.00 90 ASP A C 1
ATOM 690 O O . ASP A 1 90 ? 12.680 -3.916 -10.149 1.00 98.00 90 ASP A O 1
ATOM 694 N N . PRO A 1 91 ? 14.531 -4.761 -9.178 1.00 97.81 91 PRO A N 1
ATOM 695 C CA . PRO A 1 91 ? 14.902 -5.606 -10.315 1.00 97.81 91 PRO A CA 1
ATOM 696 C C . PRO A 1 91 ? 13.802 -6.553 -10.807 1.00 97.81 91 PRO A C 1
ATOM 698 O O . PRO A 1 91 ? 13.811 -6.932 -11.976 1.00 97.81 91 PRO A O 1
ATOM 701 N N . ALA A 1 92 ? 12.839 -6.920 -9.960 1.00 97.81 92 ALA A N 1
ATOM 702 C CA . ALA A 1 92 ? 11.698 -7.733 -10.365 1.00 97.81 92 ALA A CA 1
ATOM 703 C C . ALA A 1 92 ? 10.779 -7.045 -11.395 1.00 97.81 92 ALA A C 1
ATOM 705 O O . ALA A 1 92 ? 9.996 -7.727 -12.050 1.00 97.81 92 ALA A O 1
ATOM 706 N N . PHE A 1 93 ? 10.873 -5.720 -11.554 1.00 97.38 93 PHE A N 1
ATOM 707 C CA . PHE A 1 93 ? 10.108 -4.943 -12.533 1.00 97.38 93 PHE A CA 1
ATOM 708 C C . PHE A 1 93 ? 10.933 -4.525 -13.758 1.00 97.38 93 PHE A C 1
ATOM 710 O O . PHE A 1 93 ? 10.465 -3.707 -14.545 1.00 97.38 93 PHE A O 1
ATOM 717 N N . ALA A 1 94 ? 12.152 -5.047 -13.935 1.00 97.38 94 ALA A N 1
ATOM 718 C CA . ALA A 1 94 ? 13.080 -4.576 -14.968 1.00 97.38 94 ALA A CA 1
ATOM 719 C C . ALA A 1 94 ? 12.481 -4.579 -16.389 1.00 97.38 94 ALA A C 1
ATOM 721 O O . ALA A 1 94 ? 12.688 -3.623 -17.133 1.00 97.38 94 ALA A O 1
ATOM 722 N N . ASP A 1 95 ? 11.683 -5.595 -16.734 1.00 97.12 95 ASP A N 1
ATOM 723 C CA . ASP A 1 95 ? 11.093 -5.761 -18.073 1.00 97.12 95 ASP A CA 1
ATOM 724 C C . ASP A 1 95 ? 9.973 -4.757 -18.395 1.00 97.12 95 ASP A C 1
ATOM 726 O O . ASP A 1 95 ? 9.592 -4.593 -19.555 1.00 97.12 95 ASP A O 1
ATOM 730 N N . SER A 1 96 ? 9.425 -4.084 -17.382 1.00 96.75 96 SER A N 1
ATOM 731 C CA . SER A 1 96 ? 8.384 -3.060 -17.529 1.00 96.75 96 SER A CA 1
ATOM 732 C C . SER A 1 96 ? 8.776 -1.718 -16.914 1.00 96.75 96 SER A C 1
ATOM 734 O O . SER A 1 96 ? 7.960 -0.800 -16.868 1.00 96.75 96 SER A O 1
ATOM 736 N N . PHE A 1 97 ? 10.010 -1.587 -16.431 1.00 96.56 97 PHE A N 1
ATOM 737 C CA . PHE A 1 97 ? 10.451 -0.425 -15.680 1.00 96.56 97 PHE A CA 1
ATOM 738 C C . PHE A 1 97 ? 10.314 0.867 -16.492 1.00 96.56 97 PHE A C 1
ATOM 740 O O . PHE A 1 97 ? 10.738 0.957 -17.644 1.00 96.56 97 PHE A O 1
ATOM 747 N N . ARG A 1 98 ? 9.791 1.919 -15.853 1.00 94.06 98 ARG A N 1
ATOM 748 C CA . ARG A 1 98 ? 9.703 3.265 -16.431 1.00 94.06 98 ARG A CA 1
ATOM 749 C C . ARG A 1 98 ? 10.349 4.303 -15.532 1.00 94.06 98 ARG A C 1
ATOM 751 O O . ARG A 1 98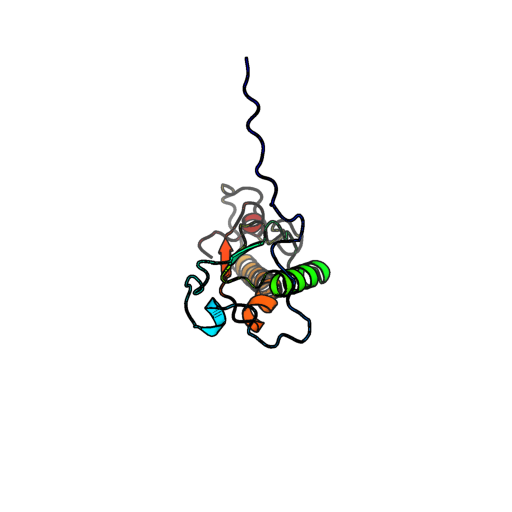 ? 9.851 4.651 -14.463 1.00 94.06 98 ARG A O 1
ATOM 758 N N . LYS A 1 99 ? 11.438 4.905 -16.017 1.00 92.25 99 LYS A N 1
ATOM 759 C CA . LYS A 1 99 ? 12.157 5.953 -15.276 1.00 92.25 99 LYS A CA 1
ATOM 760 C C . LYS A 1 99 ? 11.335 7.233 -15.110 1.00 92.25 99 LYS A C 1
ATOM 762 O O . LYS A 1 99 ? 11.423 7.884 -14.069 1.00 92.25 99 LYS A O 1
ATOM 767 N N . ARG A 1 100 ? 10.590 7.637 -16.145 1.00 91.38 100 ARG A N 1
ATOM 768 C CA . ARG A 1 100 ? 9.781 8.866 -16.182 1.00 91.38 100 ARG A CA 1
ATOM 769 C C . ARG A 1 100 ? 8.404 8.569 -16.771 1.00 91.38 100 ARG A C 1
ATOM 771 O O . ARG A 1 100 ? 8.259 7.648 -17.565 1.00 91.38 100 ARG A O 1
ATOM 778 N N . ARG A 1 101 ? 7.404 9.383 -16.416 1.00 86.50 101 ARG A N 1
ATOM 779 C CA . ARG A 1 101 ? 6.021 9.218 -16.906 1.00 86.50 101 ARG A CA 1
ATOM 780 C C . ARG A 1 101 ? 5.852 9.499 -18.397 1.00 86.50 101 ARG A C 1
ATOM 782 O O . ARG A 1 101 ? 4.932 8.972 -18.994 1.00 86.50 101 ARG A O 1
ATOM 789 N N . TRP A 1 102 ? 6.733 10.317 -18.965 1.00 86.94 102 TRP A N 1
ATOM 790 C CA . TRP A 1 102 ? 6.752 10.671 -20.387 1.00 86.94 102 TRP A CA 1
ATOM 791 C C . TRP A 1 102 ? 7.653 9.743 -21.223 1.00 86.94 102 TRP A C 1
ATOM 793 O O . TRP A 1 102 ? 8.074 10.109 -22.316 1.00 86.94 102 TRP A O 1
ATOM 803 N N . CYS A 1 103 ? 8.041 8.581 -20.684 1.00 85.44 103 CYS A N 1
ATOM 804 C CA . CYS A 1 103 ? 8.713 7.544 -21.462 1.00 85.44 103 CYS A CA 1
ATOM 805 C C . CYS A 1 103 ? 7.652 6.720 -22.203 1.00 85.44 103 CYS A C 1
ATOM 807 O O . CYS A 1 103 ? 6.944 5.929 -21.581 1.00 85.44 103 CYS A O 1
ATOM 809 N N . ASP A 1 104 ? 7.588 6.889 -23.523 1.00 80.62 104 ASP A N 1
ATOM 810 C CA . ASP A 1 104 ? 6.588 6.250 -24.394 1.00 80.62 104 ASP A CA 1
ATOM 811 C C . ASP A 1 104 ? 7.074 4.924 -25.000 1.00 80.62 104 ASP A C 1
ATOM 813 O O . ASP A 1 104 ? 6.504 4.411 -25.964 1.00 80.62 104 ASP A O 1
ATOM 817 N N . GLU A 1 105 ? 8.138 4.349 -24.438 1.00 87.88 105 GLU A N 1
ATOM 818 C CA . GLU A 1 105 ? 8.638 3.046 -24.862 1.00 87.88 105 GLU A CA 1
ATOM 819 C C . GLU A 1 105 ? 7.547 1.984 -24.635 1.00 87.88 105 GLU A C 1
ATOM 821 O O . GLU A 1 105 ? 6.984 1.887 -23.527 1.00 87.88 105 GLU A O 1
ATOM 826 N N . PRO A 1 106 ? 7.197 1.212 -25.680 1.00 91.56 106 PRO A N 1
ATOM 827 C CA . PRO A 1 106 ? 6.193 0.173 -25.560 1.00 91.56 106 PRO A CA 1
ATOM 828 C C . PRO A 1 106 ? 6.725 -0.936 -24.654 1.00 91.56 106 PRO A C 1
ATOM 830 O O . PRO A 1 106 ? 7.835 -1.431 -24.840 1.00 91.56 106 PRO A O 1
ATOM 833 N N . ILE A 1 107 ? 5.906 -1.345 -23.689 1.00 93.88 107 ILE A N 1
ATOM 834 C CA . ILE A 1 107 ? 6.181 -2.501 -22.837 1.00 93.88 107 ILE A CA 1
ATOM 835 C C . ILE A 1 107 ? 5.404 -3.680 -23.413 1.00 93.88 107 ILE A C 1
ATOM 837 O O . ILE A 1 107 ? 4.228 -3.547 -23.756 1.00 93.88 107 ILE A O 1
ATOM 841 N N . ALA A 1 108 ? 6.055 -4.836 -23.528 1.00 96.38 108 ALA A N 1
ATOM 842 C CA . ALA A 1 108 ? 5.381 -6.051 -23.961 1.00 96.38 108 ALA A CA 1
ATOM 843 C C . ALA A 1 108 ? 4.224 -6.393 -23.006 1.00 96.38 108 ALA A C 1
ATOM 845 O O . ALA A 1 108 ? 4.390 -6.395 -21.787 1.00 96.38 108 ALA A O 1
ATOM 846 N N . GLU A 1 109 ? 3.060 -6.750 -23.550 1.00 96.38 109 GLU A N 1
ATOM 847 C CA . GLU A 1 109 ? 1.870 -7.075 -22.749 1.00 96.38 109 GLU A CA 1
ATOM 848 C C . GLU A 1 109 ? 2.122 -8.235 -21.765 1.00 96.38 109 GLU A C 1
ATOM 850 O O . GLU A 1 109 ? 1.572 -8.268 -20.667 1.00 96.38 109 GLU A O 1
ATOM 855 N N . SER A 1 110 ? 3.004 -9.177 -22.111 1.00 97.62 110 SER A N 1
ATOM 856 C CA . SER A 1 110 ? 3.445 -10.237 -21.196 1.00 97.62 110 SER A CA 1
ATOM 857 C C . SER A 1 110 ? 4.179 -9.690 -19.966 1.00 97.62 110 SER A C 1
ATOM 859 O O . SER A 1 110 ? 3.927 -10.162 -18.857 1.00 97.62 110 SER A O 1
ATOM 861 N N . ALA A 1 111 ? 5.037 -8.680 -20.142 1.00 97.38 111 ALA A N 1
ATOM 862 C CA . ALA A 1 111 ? 5.741 -8.017 -19.048 1.00 97.38 111 ALA A CA 1
ATOM 863 C C . ALA A 1 111 ? 4.770 -7.205 -18.178 1.00 97.38 111 ALA A C 1
ATOM 865 O O . ALA A 1 111 ? 4.810 -7.324 -16.956 1.00 97.38 111 ALA A O 1
ATOM 866 N N . LEU A 1 112 ? 3.817 -6.477 -18.780 1.00 96.81 112 LEU A N 1
ATOM 867 C CA . LEU A 1 112 ? 2.763 -5.788 -18.021 1.00 96.81 112 LEU A CA 1
ATOM 868 C C . LEU A 1 112 ? 1.923 -6.766 -17.195 1.00 96.81 112 LEU A C 1
ATOM 870 O O . LEU A 1 112 ? 1.678 -6.526 -16.016 1.00 96.81 112 LEU A O 1
ATOM 874 N N . ASN A 1 113 ? 1.526 -7.905 -17.767 1.00 97.94 113 ASN A N 1
ATOM 875 C CA . ASN A 1 113 ? 0.780 -8.928 -17.032 1.00 97.94 113 ASN A CA 1
ATOM 876 C C . ASN A 1 113 ? 1.578 -9.521 -15.866 1.00 97.94 113 ASN A C 1
ATOM 878 O O . ASN A 1 113 ? 1.018 -9.729 -14.784 1.00 97.94 113 ASN A O 1
ATOM 882 N N . HIS A 1 114 ? 2.879 -9.749 -16.054 1.00 97.94 114 HIS A N 1
ATOM 883 C CA . HIS A 1 114 ? 3.762 -10.168 -14.970 1.00 97.94 114 HIS A CA 1
ATOM 884 C C . HIS A 1 114 ? 3.814 -9.115 -13.853 1.00 97.94 114 HIS A C 1
ATOM 886 O O . HIS A 1 114 ? 3.578 -9.431 -12.685 1.00 97.94 114 HIS A O 1
ATOM 892 N N . THR A 1 115 ? 4.007 -7.848 -14.214 1.00 97.81 115 THR A N 1
ATOM 893 C CA . THR A 1 115 ? 4.056 -6.723 -13.276 1.00 97.81 115 THR A CA 1
ATOM 894 C C . THR A 1 115 ? 2.745 -6.533 -12.526 1.00 97.81 115 THR A C 1
ATOM 896 O O . THR A 1 115 ? 2.769 -6.404 -11.303 1.00 97.81 115 THR A O 1
ATOM 899 N N . ARG A 1 116 ? 1.585 -6.619 -13.192 1.00 97.75 116 ARG A N 1
ATOM 900 C CA . ARG A 1 116 ? 0.265 -6.596 -12.532 1.00 97.75 116 ARG A CA 1
ATOM 901 C C . ARG A 1 116 ? 0.147 -7.696 -11.475 1.00 97.75 116 ARG A C 1
ATOM 903 O O . ARG A 1 116 ? -0.382 -7.453 -10.390 1.00 97.75 116 ARG A O 1
ATOM 910 N N . ALA A 1 117 ? 0.657 -8.898 -11.754 1.00 98.00 117 ALA A N 1
ATOM 911 C CA . ALA A 1 117 ? 0.653 -9.994 -10.785 1.00 98.00 117 ALA A CA 1
ATOM 912 C C . ALA A 1 117 ? 1.566 -9.708 -9.578 1.00 98.00 117 ALA A C 1
ATOM 914 O O . ALA A 1 117 ? 1.160 -9.944 -8.437 1.00 98.00 117 ALA A O 1
ATOM 915 N N . LEU A 1 118 ? 2.765 -9.165 -9.811 1.00 98.00 118 LEU A N 1
ATOM 916 C CA . LEU A 1 118 ? 3.698 -8.776 -8.749 1.00 98.00 118 LEU A CA 1
ATOM 917 C C . LEU A 1 118 ? 3.143 -7.645 -7.876 1.00 98.00 118 LEU A C 1
ATOM 919 O O . LEU A 1 118 ? 3.165 -7.757 -6.652 1.00 98.00 118 LEU A O 1
ATOM 923 N N . VAL A 1 119 ? 2.592 -6.598 -8.489 1.00 96.62 119 VAL A N 1
ATOM 924 C CA . VAL A 1 119 ? 1.957 -5.463 -7.804 1.00 96.62 119 VAL A CA 1
ATOM 925 C C . VAL A 1 119 ? 0.771 -5.934 -6.968 1.00 96.62 119 VAL A C 1
ATOM 927 O O . VAL A 1 119 ? 0.697 -5.622 -5.781 1.00 96.62 119 VAL A O 1
ATOM 930 N N . ARG A 1 120 ? -0.123 -6.759 -7.535 1.00 96.25 120 ARG A N 1
ATOM 931 C CA . ARG A 1 120 ? -1.254 -7.337 -6.790 1.00 96.25 120 ARG A CA 1
ATOM 932 C C . ARG A 1 120 ? -0.776 -8.137 -5.581 1.00 96.25 120 ARG A C 1
ATOM 934 O O . ARG A 1 120 ? -1.359 -8.026 -4.507 1.00 96.25 120 ARG A O 1
ATOM 941 N N . LYS A 1 121 ? 0.293 -8.921 -5.740 1.00 97.19 121 LYS A N 1
ATOM 942 C CA . LYS A 1 121 ? 0.899 -9.683 -4.644 1.00 97.19 121 LYS A CA 1
ATOM 943 C C . LYS A 1 121 ? 1.514 -8.768 -3.577 1.00 97.19 121 LYS A C 1
ATOM 945 O O . LYS A 1 121 ? 1.356 -9.046 -2.390 1.00 97.19 121 LYS A O 1
ATOM 950 N N . ALA A 1 122 ? 2.211 -7.703 -3.968 1.00 96.38 122 ALA A N 1
ATOM 951 C CA . ALA A 1 122 ? 2.818 -6.740 -3.047 1.00 96.38 122 ALA A CA 1
ATOM 952 C C . ALA A 1 122 ? 1.751 -6.002 -2.224 1.00 96.38 122 ALA A C 1
ATOM 954 O O . ALA A 1 122 ? 1.786 -6.049 -0.996 1.00 96.38 122 ALA A O 1
ATOM 955 N N . ILE A 1 123 ? 0.752 -5.419 -2.898 1.00 96.25 123 ILE A N 1
ATOM 956 C CA . ILE A 1 123 ? -0.375 -4.729 -2.255 1.00 96.25 123 ILE A CA 1
ATOM 957 C C . ILE A 1 123 ? -1.151 -5.687 -1.355 1.00 96.25 123 ILE A C 1
ATOM 959 O O . ILE A 1 123 ? -1.461 -5.340 -0.218 1.00 96.25 123 ILE A O 1
ATOM 963 N N . GLY A 1 124 ? -1.412 -6.912 -1.821 1.00 97.56 124 GLY A N 1
ATOM 964 C CA . GLY A 1 124 ? -2.060 -7.948 -1.019 1.00 97.56 124 GLY A CA 1
ATOM 965 C C . GLY A 1 124 ? -1.351 -8.183 0.316 1.00 97.56 124 GLY A C 1
ATOM 966 O O . GLY A 1 124 ? -2.002 -8.185 1.349 1.00 97.56 124 GLY A O 1
ATOM 967 N N . GLN A 1 125 ? -0.018 -8.283 0.329 1.00 98.19 125 GLN A N 1
ATOM 968 C CA . GLN A 1 125 ? 0.743 -8.528 1.562 1.00 98.19 125 GLN A CA 1
ATOM 969 C C . GLN A 1 125 ? 0.560 -7.433 2.623 1.00 98.19 125 GLN A C 1
ATOM 971 O O . GLN A 1 125 ? 0.295 -7.764 3.775 1.00 98.19 125 GLN A O 1
ATOM 976 N N . PHE A 1 126 ? 0.689 -6.148 2.272 1.00 96.81 126 PHE A N 1
ATOM 977 C CA . PHE A 1 126 ? 0.575 -5.071 3.269 1.00 96.81 126 PHE A CA 1
ATOM 978 C C . PHE A 1 126 ? -0.872 -4.659 3.571 1.00 96.81 126 PHE A C 1
ATOM 980 O O . PHE A 1 126 ? -1.121 -4.021 4.594 1.00 96.81 126 PHE A O 1
ATOM 987 N N . THR A 1 127 ? -1.832 -5.016 2.709 1.00 97.81 127 THR A N 1
ATOM 988 C CA . THR A 1 127 ? -3.269 -4.808 2.967 1.00 97.81 127 THR A CA 1
ATOM 989 C C . THR A 1 127 ? -3.915 -5.963 3.732 1.00 97.81 127 THR A C 1
ATOM 991 O O . THR A 1 127 ? -4.925 -5.746 4.400 1.00 97.81 127 THR A O 1
ATOM 994 N N . GLU A 1 128 ? -3.317 -7.158 3.720 1.00 98.06 128 GLU A N 1
ATOM 995 C CA . GLU A 1 128 ? -3.845 -8.347 4.401 1.00 98.06 128 GLU A CA 1
ATOM 996 C C . GLU A 1 128 ? -4.140 -8.115 5.895 1.00 98.06 128 GLU A C 1
ATOM 998 O O . GLU A 1 128 ? -5.249 -8.436 6.330 1.00 98.06 128 GLU A O 1
ATOM 1003 N N . PRO A 1 129 ? -3.261 -7.472 6.696 1.00 97.06 129 PRO A N 1
ATOM 1004 C CA . PRO A 1 129 ? -3.568 -7.198 8.099 1.00 97.06 129 PRO A CA 1
ATOM 1005 C C . PRO A 1 129 ? -4.815 -6.332 8.313 1.00 97.06 129 PRO A C 1
ATOM 1007 O O . PRO A 1 129 ? -5.467 -6.437 9.356 1.00 97.06 129 PRO A O 1
ATOM 1010 N N . LEU A 1 130 ? -5.143 -5.466 7.349 1.00 96.38 130 LEU A N 1
ATOM 1011 C CA . LEU A 1 130 ? -6.322 -4.607 7.382 1.00 96.38 130 LEU A CA 1
ATOM 1012 C C . LEU A 1 130 ? -7.568 -5.388 6.960 1.00 96.38 130 LEU A C 1
ATOM 1014 O O . LEU A 1 130 ? -8.599 -5.279 7.627 1.00 96.38 130 LEU A O 1
ATOM 1018 N N . ALA A 1 131 ? -7.450 -6.198 5.902 1.00 95.62 131 ALA A N 1
ATOM 1019 C CA . ALA A 1 131 ? -8.503 -7.081 5.407 1.00 95.62 131 ALA A CA 1
ATOM 1020 C C . ALA A 1 131 ? -8.950 -8.072 6.488 1.00 95.62 131 ALA A C 1
ATOM 1022 O O . ALA A 1 131 ? -10.139 -8.143 6.800 1.00 95.62 131 ALA A O 1
ATOM 1023 N N . ALA A 1 132 ? -7.997 -8.734 7.149 1.00 94.50 132 ALA A N 1
ATOM 1024 C CA . ALA A 1 132 ? -8.254 -9.649 8.258 1.00 94.50 132 ALA A CA 1
ATOM 1025 C C . ALA A 1 132 ? -8.959 -8.971 9.451 1.00 94.50 132 ALA A C 1
ATOM 1027 O O . A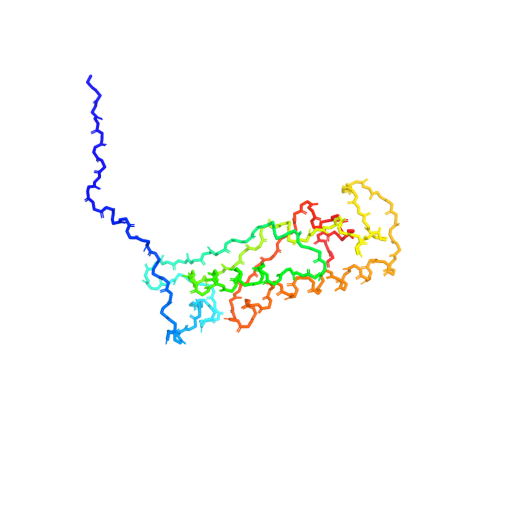LA A 1 132 ? -9.722 -9.611 10.174 1.00 94.50 132 ALA A O 1
ATOM 1028 N N . ARG A 1 133 ? -8.741 -7.662 9.649 1.00 92.75 133 ARG A N 1
ATOM 1029 C CA . ARG A 1 133 ? -9.382 -6.852 10.703 1.00 92.75 133 ARG A CA 1
ATOM 1030 C C . ARG A 1 133 ? -10.673 -6.154 10.241 1.00 92.75 133 ARG A C 1
ATOM 1032 O O . ARG A 1 133 ? -11.305 -5.467 11.046 1.00 92.75 133 ARG A O 1
ATOM 1039 N N . GLY A 1 134 ? -11.059 -6.288 8.969 1.00 92.31 134 GLY A N 1
ATOM 1040 C CA . GLY A 1 134 ? -12.227 -5.629 8.371 1.00 92.31 134 GLY A CA 1
ATOM 1041 C C . GLY A 1 134 ? -12.151 -4.097 8.335 1.00 92.31 134 GLY A C 1
ATOM 1042 O O . GLY A 1 134 ? -13.175 -3.431 8.188 1.00 92.31 134 GLY A O 1
ATOM 1043 N N . ILE A 1 135 ? -10.964 -3.520 8.519 1.00 94.81 135 ILE A N 1
ATOM 1044 C CA . ILE A 1 135 ? -10.761 -2.066 8.530 1.00 94.81 135 ILE A CA 1
ATOM 1045 C C . ILE A 1 135 ? -10.872 -1.583 7.085 1.00 94.81 135 ILE A C 1
ATOM 1047 O O . ILE A 1 135 ? -10.255 -2.206 6.245 1.00 94.81 135 ILE A O 1
ATOM 1051 N N . PRO A 1 136 ? -11.608 -0.517 6.741 1.00 95.25 136 PRO A N 1
ATOM 1052 C CA . PRO A 1 136 ? -11.606 -0.002 5.373 1.00 95.25 136 PRO A CA 1
ATOM 1053 C C . PRO A 1 136 ? -10.286 0.718 5.057 1.00 95.25 136 PRO A C 1
ATOM 1055 O O . PRO A 1 136 ? -9.705 1.383 5.922 1.00 95.25 136 PRO A O 1
ATOM 1058 N N . TRP A 1 137 ? -9.826 0.625 3.807 1.00 96.75 137 TRP A N 1
ATOM 1059 C CA . TRP A 1 137 ? -8.608 1.293 3.345 1.00 96.75 137 TRP A CA 1
ATOM 1060 C C . TRP A 1 137 ? -8.735 1.883 1.944 1.00 96.75 137 TRP A C 1
ATOM 1062 O O . TRP A 1 137 ? -9.581 1.477 1.149 1.00 96.75 137 TRP A O 1
ATOM 1072 N N . ALA A 1 138 ? -7.844 2.823 1.640 1.00 96.25 138 ALA A N 1
ATOM 1073 C CA . ALA A 1 138 ? -7.583 3.291 0.287 1.00 96.25 138 ALA A CA 1
ATOM 1074 C C . ALA A 1 138 ? -6.074 3.306 0.022 1.00 96.25 138 ALA A C 1
ATOM 1076 O O . ALA A 1 138 ? -5.286 3.615 0.917 1.00 96.25 138 ALA A O 1
ATOM 1077 N N . VAL A 1 139 ? -5.686 2.990 -1.214 1.00 94.75 139 VAL A N 1
ATOM 1078 C CA . VAL A 1 139 ? -4.298 3.046 -1.684 1.00 94.75 139 VAL A CA 1
ATOM 1079 C C . VAL A 1 139 ? -4.221 4.004 -2.857 1.00 94.75 139 VAL A C 1
ATOM 1081 O O . VAL A 1 139 ? -5.010 3.896 -3.794 1.00 94.75 139 VAL A O 1
ATOM 1084 N N . THR A 1 140 ? -3.276 4.937 -2.812 1.00 92.50 140 THR A N 1
ATOM 1085 C CA . THR A 1 140 ? -2.962 5.822 -3.936 1.00 92.50 140 THR A CA 1
ATOM 1086 C C . THR A 1 140 ? -1.573 5.520 -4.485 1.00 92.50 140 THR A C 1
ATOM 1088 O O . THR A 1 140 ? -0.708 5.046 -3.755 1.00 92.50 140 THR A O 1
ATOM 1091 N N . TYR A 1 141 ? -1.347 5.832 -5.762 1.00 90.38 141 TYR A N 1
ATOM 1092 C CA . TYR A 1 141 ? -0.039 5.719 -6.410 1.00 90.38 141 TYR A CA 1
ATOM 1093 C C . TYR A 1 141 ? 0.767 7.016 -6.273 1.00 90.38 141 TYR A C 1
ATOM 1095 O O . TYR A 1 141 ? 0.279 8.113 -6.551 1.00 90.38 141 TYR A O 1
ATOM 1103 N N . GLY A 1 142 ? 2.020 6.867 -5.866 1.00 91.69 142 GLY A N 1
ATOM 1104 C CA . GLY A 1 142 ? 3.060 7.883 -5.835 1.00 91.69 142 GLY A CA 1
ATOM 1105 C C . GLY A 1 142 ? 3.989 7.806 -7.048 1.00 91.69 142 GLY A C 1
ATOM 1106 O O . GLY A 1 142 ? 3.717 7.152 -8.058 1.00 91.69 142 GLY A O 1
ATOM 1107 N N . ASN A 1 143 ? 5.104 8.531 -6.976 1.00 92.12 143 ASN A N 1
ATOM 1108 C CA . ASN A 1 143 ? 6.071 8.591 -8.068 1.00 92.12 143 ASN A CA 1
ATOM 1109 C C . ASN A 1 143 ? 6.900 7.310 -8.208 1.00 92.12 143 ASN A C 1
ATOM 1111 O O . ASN A 1 143 ? 7.287 7.005 -9.332 1.00 92.12 143 ASN A O 1
ATOM 1115 N N . HIS A 1 144 ? 7.176 6.595 -7.113 1.00 95.06 144 HIS A N 1
ATOM 1116 C CA . HIS A 1 144 ? 7.940 5.347 -7.140 1.00 95.06 144 HIS A CA 1
ATOM 1117 C C . HIS A 1 144 ? 7.089 4.149 -7.558 1.00 95.06 144 HIS A C 1
ATOM 1119 O O . HIS A 1 144 ? 7.600 3.276 -8.254 1.00 95.06 144 HIS A O 1
ATOM 1125 N N . ASP A 1 145 ? 5.788 4.147 -7.254 1.00 95.44 145 ASP A N 1
ATOM 1126 C CA . ASP A 1 145 ? 4.900 3.049 -7.657 1.00 95.44 145 ASP A CA 1
ATOM 1127 C C . ASP A 1 145 ? 4.789 2.945 -9.182 1.00 95.44 145 ASP A C 1
ATOM 1129 O O . ASP A 1 145 ? 4.933 1.862 -9.740 1.00 95.44 145 ASP A O 1
ATOM 1133 N N . PHE A 1 146 ? 4.625 4.079 -9.878 1.00 94.31 146 PHE A N 1
ATOM 1134 C CA . PHE A 1 146 ? 4.549 4.124 -11.346 1.00 94.31 146 PHE A CA 1
ATOM 1135 C C . PHE A 1 146 ? 5.783 3.514 -12.030 1.00 94.31 146 PHE A C 1
ATOM 1137 O O . PHE A 1 146 ? 5.698 3.028 -13.157 1.00 94.31 146 PHE A O 1
ATOM 1144 N N . GLN A 1 147 ? 6.946 3.537 -11.372 1.00 95.75 147 GLN A N 1
ATOM 1145 C CA . GLN A 1 147 ? 8.187 3.088 -11.998 1.00 95.75 147 GLN A CA 1
ATOM 1146 C C . GLN A 1 147 ? 8.186 1.595 -12.322 1.00 95.75 147 GLN A C 1
ATOM 1148 O O . GLN A 1 147 ? 8.948 1.197 -13.196 1.00 95.75 147 GLN A O 1
ATOM 1153 N N . CYS A 1 148 ? 7.293 0.799 -11.716 1.00 96.00 148 CYS A N 1
ATOM 1154 C CA . CYS A 1 148 ? 7.113 -0.601 -12.097 1.00 96.00 148 CYS A CA 1
ATOM 1155 C C . CYS A 1 148 ? 6.570 -0.767 -13.526 1.00 96.00 148 CYS A C 1
ATOM 1157 O O . CYS A 1 148 ? 6.608 -1.869 -14.057 1.00 96.00 148 CYS A O 1
ATOM 1159 N N . GLY A 1 149 ? 6.068 0.303 -14.149 1.00 94.75 149 GLY A N 1
ATOM 1160 C CA . GLY A 1 149 ? 5.535 0.307 -15.510 1.00 94.75 149 GLY A CA 1
ATOM 1161 C C . GLY A 1 149 ? 4.031 0.520 -15.590 1.00 94.75 149 GLY A C 1
ATOM 1162 O O . GLY A 1 149 ? 3.545 0.882 -16.660 1.00 94.75 149 GLY A O 1
ATOM 1163 N N . LEU A 1 150 ? 3.310 0.344 -14.477 1.00 93.56 150 LEU A N 1
ATOM 1164 C CA . LEU A 1 150 ? 1.857 0.490 -14.445 1.00 93.56 150 LEU A CA 1
ATOM 1165 C C . LEU A 1 150 ? 1.421 1.945 -14.285 1.00 93.56 150 LEU A C 1
ATOM 1167 O O . LEU A 1 150 ? 1.989 2.711 -13.500 1.00 93.56 150 LEU A O 1
ATOM 1171 N N . SER A 1 151 ? 0.370 2.314 -15.013 1.00 88.56 151 SER A N 1
ATOM 1172 C CA . SER A 1 151 ? -0.293 3.612 -14.867 1.00 88.56 151 SER A CA 1
ATOM 1173 C C . SER A 1 151 ? -1.346 3.605 -13.751 1.00 88.56 151 SER A C 1
ATOM 1175 O O . SER A 1 151 ? -1.765 2.554 -13.288 1.00 88.56 151 SER A O 1
ATOM 1177 N N . ASN A 1 152 ? -1.856 4.782 -13.371 1.00 85.62 152 ASN A N 1
ATOM 1178 C CA . ASN A 1 152 ? -2.972 4.885 -12.417 1.00 85.62 152 ASN A CA 1
ATOM 1179 C C . ASN A 1 152 ? -4.299 4.284 -12.937 1.00 85.62 152 ASN A C 1
ATOM 1181 O O . ASN A 1 152 ? -5.259 4.221 -12.175 1.00 85.62 152 ASN A O 1
ATOM 1185 N N . ALA A 1 153 ? -4.392 3.951 -14.230 1.00 85.19 153 ALA A N 1
ATOM 1186 C CA . ALA A 1 153 ? -5.588 3.363 -14.835 1.00 85.19 153 ALA A CA 1
ATOM 1187 C C . ALA A 1 153 ? -5.591 1.823 -14.807 1.00 85.19 153 ALA A C 1
ATOM 1189 O O . ALA A 1 153 ? -6.608 1.224 -15.151 1.00 85.19 153 ALA A O 1
ATOM 1190 N N . GLU A 1 154 ? -4.464 1.204 -14.446 1.00 79.56 154 GLU A N 1
ATOM 1191 C CA . GLU A 1 154 ? -4.283 -0.252 -14.351 1.00 79.56 154 GLU A CA 1
ATOM 1192 C C . GLU A 1 154 ? -4.460 -0.761 -12.920 1.00 79.56 154 GLU A C 1
ATOM 1194 O O . GLU A 1 154 ? -4.952 -1.905 -12.777 1.00 79.56 154 GLU A O 1
#

InterPro domains:
  IPR004843 Calcineurin-like, phosphoesterase domain [PF00149] (45-146)
  IPR029052 Metallo-dependent phosphatase-like [G3DSA:3.60.21.10] (43-154)
  IPR029052 Metallo-dependent phosphatase-like [SSF56300] (43-152)

pLDDT: mean 86.43, std 17.38, range [37.25, 98.38]

Radius of gyration: 20.38 Å; chains: 1; bounding box: 36×56×59 Å

Secondary structure (DSSP, 8-state):
-----PPPTT---S-SSPPPPTT--S-S-HHHHHTS----TTS---EEEE----B-SS--HHHHHHHHHHHHHH--SEEEE-S--B-TTSGGGGGG--SSTT--PPPPHHHHHHHHHHHHHHHHHHHHHHHHTT--EEE---TTGGGGS--TT-

Organism: Escherichia coli (NCBI:txid562)